Protein AF-A0AAX6I7N3-F1 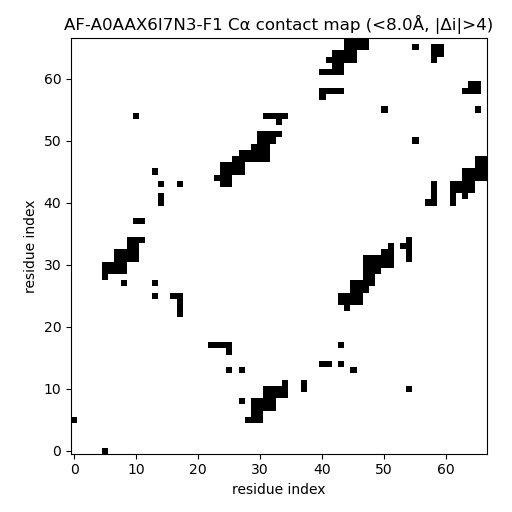(afdb_monomer)

Nearest PDB structures (foldseek):
  8ipb-assembly1_JA  TM=9.374E-01  e=1.915E-08  Triticum aestivum
  8b2l-assembly1_G3  TM=9.437E-01  e=6.059E-08  Nicotiana tabacum
  7r81-assembly1_S1  TM=9.632E-01  e=9.483E-08  Neurospora crassa
  7pwo-assembly1_Q2  TM=9.491E-01  e=3.000E-07  Giardia lamblia ATCC 50803
  6zu5-assembly1_LQ0  TM=9.439E-01  e=5.006E-07  Paranosema locustae

Solvent-accessible surface area (backbone atoms only — not comparable to full-atom values): 3954 Å² total; per-residue (Å²): 132,59,77,83,77,38,59,76,40,49,48,61,59,51,47,62,63,38,76,80,41,86,89,56,71,41,76,44,87,27,37,40,37,61,45,86,83,57,87,72,64,73,67,45,43,40,35,43,79,37,71,36,71,68,31,51,54,47,40,50,74,37,68,21,48,83,82

Radius of gyration: 11.25 Å; Cα contacts (8 Å, |Δi|>4): 113; chains: 1; bounding box: 32×22×26 Å

Secondary structure (DSSP, 8-state):
--STTS-EEEHHHHHHHHHTSTT--EEEEEEEE--TT-S---S-EEEEEEE-HHHHHHHHHTT-EE-

Organism: Iris pallida (NCBI:txid29817)

Sequence (67 aa):
MSRTDKPPHLAQEAHHLHEGEGGKIAVIVGTLIDDKRLYEVPAMKVVALRFTETARARILKAGGECT

InterPro domains:
  IPR000039 Large ribosomal subunit protein eL18 [PTHR10934] (1-66)
  IPR021131 Large ribosomal subunit protein uL15/eL18 [PF17135] (1-66)
  IPR036227 Large ribosomal subunit protein uL15/eL18 superfamily [SSF52080] (21-67)

Mean predicted aligned error: 6.0 Å

Structure (mmCIF, N/CA/C/O backbone):
data_AF-A0AAX6I7N3-F1
#
_entry.id   AF-A0AAX6I7N3-F1
#
loop_
_atom_site.group_PDB
_atom_site.id
_atom_site.type_symbol
_atom_site.label_atom_id
_atom_site.label_alt_id
_atom_site.label_comp_id
_atom_site.label_asym_id
_atom_site.label_entity_id
_atom_site.label_seq_id
_atom_site.pdbx_PDB_ins_code
_atom_site.Cartn_x
_atom_site.Cartn_y
_atom_site.Cartn_z
_atom_site.occupancy
_atom_site.B_iso_or_equiv
_atom_site.auth_seq_id
_atom_site.auth_comp_id
_atom_site.auth_asym_id
_atom_site.auth_atom_id
_atom_site.pdbx_PDB_model_num
ATOM 1 N N . MET A 1 1 ? 19.030 8.698 2.645 1.00 65.44 1 MET A N 1
ATOM 2 C CA . MET A 1 1 ? 18.749 7.339 2.134 1.00 65.44 1 MET A CA 1
ATOM 3 C C . MET A 1 1 ? 18.756 7.362 0.617 1.00 65.44 1 MET A C 1
ATOM 5 O O . MET A 1 1 ? 17.906 8.030 0.021 1.00 65.44 1 MET A O 1
ATOM 9 N N . SER A 1 2 ? 19.731 6.698 0.000 1.00 79.75 2 SER A N 1
ATOM 10 C CA . SER A 1 2 ? 19.824 6.582 -1.456 1.00 79.75 2 SER A CA 1
ATOM 11 C C . SER A 1 2 ? 18.710 5.676 -2.002 1.00 79.75 2 SER A C 1
ATOM 13 O O . SER A 1 2 ? 17.964 5.051 -1.245 1.00 79.75 2 SER A O 1
ATOM 15 N N . ARG A 1 3 ? 18.540 5.627 -3.328 1.00 72.62 3 ARG A N 1
ATOM 16 C CA . ARG A 1 3 ? 17.561 4.726 -3.964 1.00 72.62 3 ARG A CA 1
ATOM 17 C C . ARG A 1 3 ? 17.903 3.251 -3.723 1.00 72.62 3 ARG A C 1
ATOM 19 O O . ARG A 1 3 ? 16.994 2.438 -3.658 1.00 72.62 3 ARG A O 1
ATOM 26 N N . THR A 1 4 ? 19.186 2.938 -3.575 1.00 81.81 4 THR A N 1
ATOM 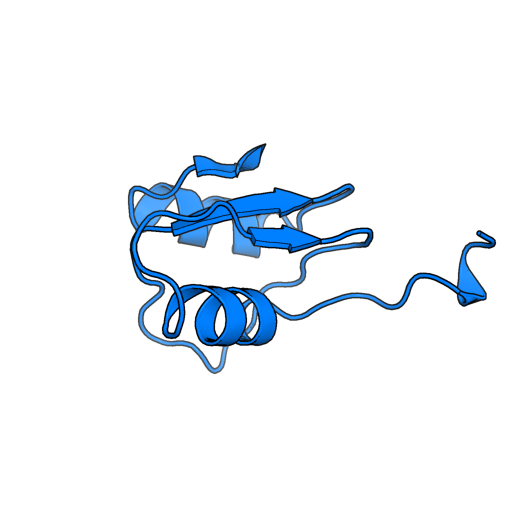27 C CA . THR A 1 4 ? 19.676 1.586 -3.295 1.00 81.81 4 THR A CA 1
ATOM 28 C C . THR A 1 4 ? 19.310 1.135 -1.879 1.00 81.81 4 THR A C 1
ATOM 30 O O . THR A 1 4 ? 18.998 -0.031 -1.679 1.00 81.81 4 THR A O 1
ATOM 33 N N . ASP A 1 5 ? 19.246 2.067 -0.923 1.00 82.50 5 ASP A N 1
ATOM 34 C CA . ASP A 1 5 ? 18.938 1.772 0.488 1.00 82.50 5 ASP A CA 1
ATOM 35 C C . ASP A 1 5 ? 17.433 1.583 0.768 1.00 82.50 5 ASP A C 1
ATOM 37 O O . ASP A 1 5 ? 17.042 1.358 1.910 1.00 82.50 5 ASP A O 1
ATOM 41 N N . LYS A 1 6 ? 16.571 1.736 -0.248 1.00 79.12 6 LYS A N 1
ATOM 42 C CA . LYS A 1 6 ? 15.105 1.646 -0.134 1.00 79.12 6 LYS A CA 1
ATOM 43 C C . LYS A 1 6 ? 14.583 0.533 -1.042 1.00 79.12 6 LYS A C 1
ATOM 45 O O . LYS A 1 6 ? 14.138 0.832 -2.158 1.00 79.12 6 LYS A O 1
ATOM 50 N N . PRO A 1 7 ? 14.671 -0.735 -0.609 1.00 82.06 7 PRO A N 1
ATOM 51 C CA . PRO A 1 7 ? 14.147 -1.839 -1.391 1.00 82.06 7 PRO A CA 1
ATOM 52 C C . PRO A 1 7 ? 12.627 -1.693 -1.585 1.00 82.06 7 PRO A C 1
ATOM 54 O O . PRO A 1 7 ? 11.945 -1.021 -0.806 1.00 82.06 7 PRO A O 1
ATOM 57 N N . PRO A 1 8 ? 12.069 -2.273 -2.657 1.00 82.69 8 PRO A N 1
ATOM 58 C CA . PRO A 1 8 ? 10.631 -2.441 -2.749 1.00 82.69 8 PRO A CA 1
ATOM 59 C C . PRO A 1 8 ? 10.146 -3.433 -1.687 1.00 82.69 8 PRO A C 1
ATOM 61 O O . PRO A 1 8 ? 10.796 -4.445 -1.434 1.00 82.69 8 PRO A O 1
ATOM 64 N N . HIS A 1 9 ? 8.984 -3.145 -1.119 1.00 83.94 9 HIS A N 1
ATOM 65 C CA . HIS A 1 9 ? 8.337 -3.926 -0.074 1.00 83.94 9 HIS A CA 1
ATOM 66 C C . HIS A 1 9 ? 7.096 -4.620 -0.620 1.00 83.94 9 HIS A C 1
ATOM 68 O O . HIS A 1 9 ? 6.399 -4.079 -1.486 1.00 83.94 9 HIS A O 1
ATOM 74 N N . LEU A 1 10 ? 6.809 -5.813 -0.109 1.00 81.31 10 LEU A N 1
ATOM 75 C CA . LEU A 1 10 ? 5.645 -6.602 -0.515 1.00 81.31 10 LEU A CA 1
ATOM 76 C C . LEU A 1 10 ? 4.452 -6.317 0.400 1.00 81.31 10 LEU A C 1
ATOM 78 O O . LEU A 1 10 ? 4.609 -6.097 1.600 1.00 81.31 10 LEU A O 1
ATOM 82 N N . ALA A 1 11 ? 3.237 -6.394 -0.147 1.00 75.75 11 ALA A N 1
ATOM 83 C CA . ALA A 1 11 ? 2.007 -6.257 0.637 1.00 75.75 11 ALA A CA 1
ATOM 84 C C . ALA A 1 11 ? 1.899 -7.282 1.792 1.00 75.75 11 ALA A C 1
ATOM 86 O O . ALA A 1 11 ? 1.302 -6.976 2.821 1.00 75.75 11 ALA A O 1
ATOM 87 N N . GLN A 1 12 ? 2.526 -8.461 1.670 1.00 77.31 12 GLN A N 1
ATOM 88 C CA . GLN A 1 12 ? 2.599 -9.455 2.750 1.00 77.31 12 GLN A CA 1
ATOM 89 C C . GLN A 1 12 ? 3.374 -8.945 3.979 1.00 77.31 12 GLN A C 1
ATOM 91 O O . GLN A 1 12 ? 3.006 -9.248 5.110 1.00 77.31 12 GLN A O 1
ATOM 96 N N . GLU A 1 13 ? 4.428 -8.148 3.790 1.00 73.44 13 GLU A N 1
ATOM 97 C CA . GLU A 1 13 ? 5.178 -7.574 4.917 1.00 73.44 13 GLU A CA 1
ATOM 98 C C . GLU A 1 13 ? 4.297 -6.606 5.709 1.00 73.44 13 GLU A C 1
ATOM 100 O O . GLU A 1 13 ? 4.315 -6.604 6.938 1.00 73.44 13 GLU A O 1
ATOM 105 N N . ALA A 1 14 ? 3.468 -5.836 5.001 1.00 71.50 14 ALA A N 1
ATOM 106 C CA . ALA A 1 14 ? 2.497 -4.944 5.614 1.00 71.50 14 ALA A CA 1
ATOM 107 C C . ALA A 1 14 ? 1.453 -5.735 6.432 1.00 71.50 14 ALA A C 1
ATOM 109 O O . ALA A 1 14 ? 1.091 -5.310 7.528 1.00 71.50 14 ALA A O 1
ATOM 110 N N . HIS A 1 15 ? 1.022 -6.903 5.938 1.00 73.12 15 HIS A N 1
ATOM 111 C CA . HIS A 1 15 ? 0.118 -7.814 6.648 1.00 73.12 15 HIS A CA 1
ATOM 112 C C . HIS A 1 15 ? 0.715 -8.337 7.956 1.00 73.12 15 HIS A C 1
ATOM 114 O O . HIS A 1 15 ? 0.100 -8.198 9.009 1.00 73.12 15 HIS A O 1
ATOM 120 N N . HIS A 1 16 ? 1.928 -8.894 7.910 1.00 72.25 16 HIS A N 1
ATOM 121 C CA . HIS A 1 16 ? 2.589 -9.421 9.108 1.00 72.25 16 HIS A CA 1
ATOM 122 C C . HIS A 1 16 ? 2.857 -8.337 10.152 1.00 72.25 16 HIS A C 1
ATOM 124 O O . HIS A 1 16 ? 2.765 -8.600 11.349 1.00 72.25 16 HIS A O 1
ATOM 130 N N . LEU A 1 17 ? 3.138 -7.108 9.711 1.00 68.50 17 LEU A N 1
ATOM 131 C CA . LEU A 1 17 ? 3.281 -5.972 10.616 1.00 68.50 17 LEU A CA 1
ATOM 132 C C . LEU A 1 17 ? 1.949 -5.601 11.293 1.00 68.50 17 LEU A C 1
ATOM 134 O O . LEU A 1 17 ? 1.948 -5.077 12.403 1.00 68.50 17 LEU A O 1
ATOM 138 N N . HIS A 1 18 ? 0.820 -5.872 10.635 1.00 69.56 18 HIS A N 1
ATOM 139 C CA . HIS A 1 18 ? -0.515 -5.549 11.131 1.00 69.56 18 HIS A CA 1
ATOM 140 C C . HIS A 1 18 ? -1.108 -6.636 12.042 1.0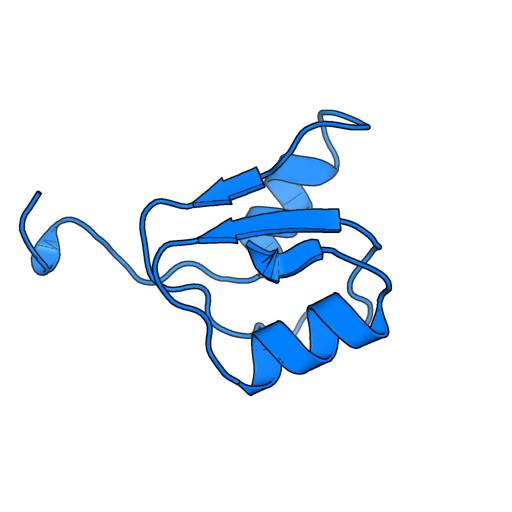0 69.56 18 HIS A C 1
ATOM 142 O O . HIS A 1 18 ? -1.782 -6.300 13.013 1.00 69.56 18 HIS A O 1
ATOM 148 N N . GLU A 1 19 ? -0.825 -7.921 11.789 1.00 63.72 19 GLU A N 1
ATOM 149 C CA . GLU A 1 19 ? -1.333 -9.052 12.591 1.00 63.72 19 GLU A CA 1
ATOM 150 C C . GLU A 1 19 ? -0.936 -8.990 14.075 1.00 63.72 19 GLU A C 1
ATOM 152 O O . GLU A 1 19 ? -1.681 -9.461 14.932 1.00 63.72 19 GLU A O 1
ATOM 157 N N . GLY A 1 20 ? 0.222 -8.408 14.397 1.00 57.69 20 GLY A N 1
ATOM 158 C CA . GLY A 1 20 ? 0.731 -8.353 15.770 1.00 57.69 20 GLY A CA 1
ATOM 159 C C . GLY A 1 20 ? 0.198 -7.194 16.617 1.00 57.69 20 GLY A C 1
ATOM 160 O O . GLY A 1 20 ? 0.289 -7.247 17.842 1.00 57.69 20 GLY A O 1
ATOM 161 N N . GLU A 1 21 ? -0.342 -6.138 16.001 1.00 57.88 21 GLU A N 1
ATOM 162 C CA . GLU A 1 21 ? -0.605 -4.862 16.680 1.00 57.88 21 GLU A CA 1
ATOM 163 C C . GLU A 1 21 ? -1.927 -4.241 16.205 1.00 57.88 21 GLU A C 1
ATOM 165 O O . GLU A 1 21 ? -1.960 -3.225 15.505 1.00 57.88 21 GLU A O 1
ATOM 170 N N . GLY A 1 22 ? -3.037 -4.878 16.591 1.00 54.50 22 GLY A N 1
ATOM 171 C CA . GLY A 1 22 ? -4.394 -4.469 16.228 1.00 54.50 22 GLY A CA 1
ATOM 172 C C . GLY A 1 22 ? -4.637 -2.967 16.414 1.00 54.50 22 GLY A C 1
ATOM 173 O O . GLY A 1 22 ? -4.628 -2.451 17.531 1.00 54.50 22 GLY A O 1
ATOM 174 N N . GLY A 1 23 ? -4.857 -2.271 15.295 1.00 62.53 23 GLY A N 1
ATOM 175 C CA . GLY A 1 23 ? -5.197 -0.846 15.248 1.00 62.53 23 GLY A CA 1
ATOM 176 C C . GLY A 1 23 ? -4.055 0.107 14.882 1.00 62.53 23 GLY A C 1
ATOM 177 O O . GLY A 1 23 ? -4.309 1.304 14.735 1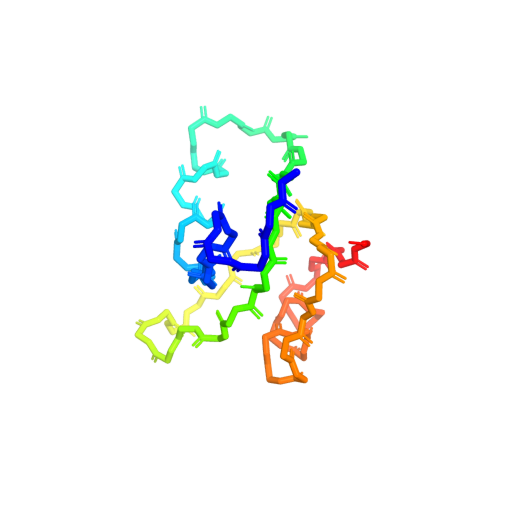.00 62.53 23 GLY A O 1
ATOM 178 N N . LYS A 1 24 ? -2.819 -0.374 14.695 1.00 72.06 24 LYS A N 1
ATOM 179 C CA . LYS A 1 24 ? -1.706 0.485 14.260 1.00 72.06 24 LYS A CA 1
ATOM 180 C C . LYS A 1 24 ? -1.620 0.626 12.741 1.00 72.06 24 LYS A C 1
ATOM 182 O O . LYS A 1 24 ? -2.025 -0.246 11.972 1.00 72.06 24 LYS A O 1
ATOM 187 N N . ILE A 1 25 ? -1.077 1.769 12.328 1.00 78.75 25 ILE A N 1
ATOM 188 C CA . ILE A 1 25 ? -0.828 2.121 10.930 1.00 78.75 25 ILE A CA 1
ATOM 189 C C . ILE A 1 25 ? 0.523 1.526 10.522 1.00 78.75 25 ILE A C 1
ATOM 191 O O . ILE A 1 25 ? 1.540 1.827 11.148 1.00 78.75 25 ILE A O 1
ATOM 195 N N . ALA A 1 26 ? 0.547 0.709 9.470 1.00 81.06 26 ALA A N 1
ATOM 196 C CA . ALA A 1 26 ? 1.789 0.176 8.921 1.00 81.06 26 ALA A CA 1
ATOM 197 C C . ALA A 1 26 ? 2.468 1.251 8.060 1.00 81.06 26 ALA A C 1
ATOM 199 O O . ALA A 1 26 ? 1.928 1.656 7.031 1.00 81.06 26 ALA A O 1
ATOM 200 N N . VAL A 1 27 ? 3.646 1.722 8.476 1.00 83.69 27 VAL A N 1
ATOM 201 C CA . VAL A 1 27 ? 4.410 2.747 7.746 1.00 83.69 27 VAL A CA 1
ATOM 202 C C . VAL A 1 27 ? 5.606 2.099 7.062 1.00 83.69 27 VAL A C 1
ATOM 204 O O . VAL A 1 27 ? 6.481 1.541 7.720 1.00 83.69 27 VAL A O 1
ATOM 207 N N . ILE A 1 28 ? 5.658 2.197 5.736 1.00 84.44 28 ILE A N 1
ATOM 208 C CA . ILE A 1 28 ? 6.695 1.593 4.902 1.00 84.44 28 ILE A CA 1
ATOM 209 C C . ILE A 1 28 ? 7.444 2.689 4.145 1.00 84.44 28 ILE A C 1
ATOM 211 O O . ILE A 1 28 ? 6.903 3.386 3.285 1.00 84.44 28 ILE A O 1
ATOM 215 N N . VAL A 1 29 ? 8.741 2.819 4.418 1.00 83.69 29 VAL A N 1
ATOM 216 C CA . VAL A 1 29 ? 9.605 3.810 3.761 1.00 83.69 29 VAL A CA 1
ATOM 217 C C . VAL A 1 29 ? 10.177 3.235 2.460 1.00 83.69 29 VAL A C 1
ATOM 219 O O . VAL A 1 29 ? 11.377 3.021 2.316 1.00 83.69 29 VAL A O 1
ATOM 222 N N . GLY A 1 30 ? 9.307 2.998 1.479 1.00 86.12 30 GLY A N 1
ATOM 223 C CA . GLY A 1 30 ? 9.697 2.429 0.189 1.00 86.12 30 GLY A CA 1
ATOM 224 C C . GLY A 1 30 ? 8.534 2.317 -0.794 1.00 86.12 30 GLY A C 1
ATOM 225 O O . GLY A 1 30 ? 7.533 3.023 -0.674 1.00 86.12 30 GLY A O 1
ATOM 226 N N . THR A 1 31 ? 8.694 1.463 -1.808 1.00 88.12 31 THR A N 1
ATOM 227 C CA . THR A 1 31 ? 7.638 1.199 -2.802 1.00 88.12 31 THR A CA 1
ATOM 228 C C . THR A 1 31 ? 6.862 -0.043 -2.399 1.00 88.12 31 THR A C 1
ATOM 230 O O . THR A 1 31 ? 7.471 -1.100 -2.285 1.00 88.12 31 THR A O 1
ATOM 233 N N . LEU A 1 32 ? 5.546 0.070 -2.231 1.00 87.12 32 LEU A N 1
ATOM 234 C CA . LEU A 1 32 ? 4.667 -1.056 -1.947 1.00 87.12 32 LEU A CA 1
ATOM 235 C C . LEU A 1 32 ? 4.219 -1.736 -3.246 1.00 87.12 32 LEU A C 1
ATOM 237 O O . LEU A 1 32 ? 3.515 -1.150 -4.083 1.00 87.12 32 LEU A O 1
ATOM 241 N N . ILE A 1 33 ? 4.629 -2.988 -3.401 1.00 87.44 33 ILE A N 1
ATOM 242 C CA . ILE A 1 33 ? 4.303 -3.838 -4.539 1.00 87.44 33 ILE A CA 1
ATOM 243 C C . ILE A 1 33 ? 3.215 -4.832 -4.141 1.00 87.44 33 ILE A C 1
ATOM 245 O O . ILE A 1 33 ? 3.191 -5.360 -3.028 1.00 87.44 33 ILE A O 1
ATOM 249 N N . ASP A 1 34 ? 2.308 -5.074 -5.082 1.00 82.00 34 ASP A N 1
ATOM 250 C CA . ASP A 1 34 ? 1.274 -6.087 -4.950 1.00 82.00 34 ASP A CA 1
ATOM 251 C C . ASP A 1 34 ? 1.872 -7.490 -4.819 1.00 82.00 34 ASP A C 1
ATOM 253 O O . ASP A 1 34 ? 2.681 -7.910 -5.650 1.00 82.00 34 ASP A O 1
ATOM 257 N N . ASP A 1 35 ? 1.418 -8.232 -3.812 1.00 80.50 35 ASP A N 1
ATOM 258 C CA . ASP A 1 35 ? 1.733 -9.647 -3.685 1.00 80.50 35 ASP A CA 1
ATOM 259 C C . ASP A 1 35 ? 0.550 -10.484 -4.175 1.00 80.50 35 ASP A C 1
ATOM 261 O O . ASP A 1 35 ? -0.517 -10.506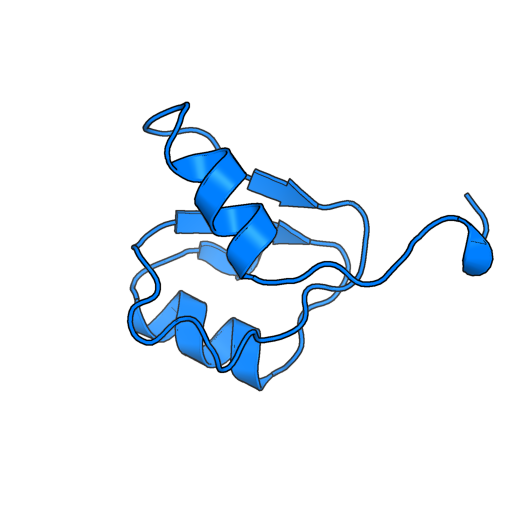 -3.564 1.00 80.50 35 ASP A O 1
ATOM 265 N N . LYS A 1 36 ? 0.738 -11.185 -5.296 1.00 77.00 36 LYS A N 1
ATOM 266 C CA . LYS A 1 36 ? -0.284 -12.061 -5.892 1.00 77.00 36 LYS A CA 1
ATOM 267 C C . LYS A 1 36 ? -0.533 -13.336 -5.086 1.00 77.00 36 LYS A C 1
ATOM 269 O O . LYS A 1 36 ? -1.462 -14.067 -5.416 1.00 77.00 36 LYS A O 1
ATOM 274 N N . ARG A 1 37 ? 0.310 -13.635 -4.095 1.00 79.50 37 ARG A N 1
ATOM 275 C CA . ARG A 1 37 ? 0.174 -14.809 -3.223 1.00 79.50 37 ARG A CA 1
ATOM 276 C C . ARG A 1 37 ? -0.817 -14.561 -2.087 1.00 79.50 37 ARG A C 1
ATOM 278 O O . ARG A 1 37 ? -1.359 -15.526 -1.556 1.00 79.50 37 ARG A O 1
ATOM 285 N N . LEU A 1 38 ? -1.083 -13.296 -1.750 1.00 74.69 38 LEU A N 1
ATOM 286 C CA . LEU A 1 38 ? -2.154 -12.923 -0.832 1.0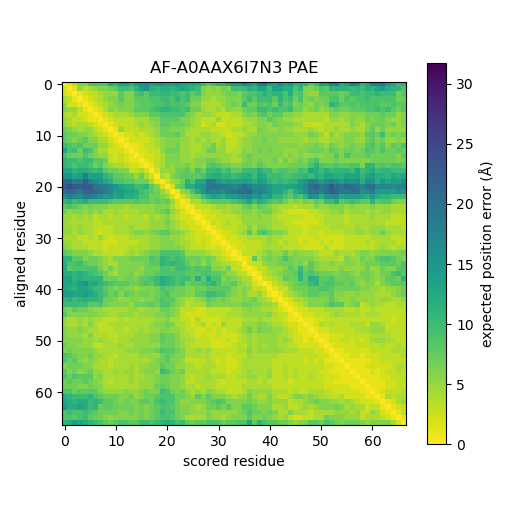0 74.69 38 LEU A CA 1
ATOM 287 C C . LEU A 1 38 ? -3.492 -12.927 -1.582 1.00 74.69 38 LEU A C 1
ATOM 289 O O . LEU A 1 38 ? -3.775 -12.037 -2.385 1.00 74.69 38 LEU A O 1
ATOM 293 N N . TYR A 1 39 ? -4.311 -13.945 -1.322 1.00 71.56 39 TYR A N 1
ATOM 294 C CA . TYR A 1 39 ? -5.650 -14.063 -1.907 1.00 71.56 39 TYR A CA 1
ATOM 295 C C . TYR A 1 39 ? -6.648 -13.094 -1.269 1.00 71.56 39 TYR A C 1
ATOM 297 O O . TYR A 1 39 ? -7.472 -12.504 -1.968 1.00 71.56 39 TYR A O 1
ATOM 305 N N . GLU A 1 40 ? -6.534 -12.895 0.042 1.00 69.75 40 GLU A N 1
ATOM 306 C CA . GLU A 1 40 ? -7.350 -11.967 0.814 1.00 69.75 40 GLU A CA 1
ATOM 307 C C . GLU A 1 40 ? -6.435 -10.936 1.467 1.00 69.75 40 GLU A C 1
ATOM 309 O O . GLU A 1 40 ? -5.466 -11.277 2.145 1.00 69.75 40 GLU A O 1
ATOM 314 N N . VAL A 1 41 ? -6.721 -9.660 1.214 1.00 73.44 41 VAL A N 1
ATOM 315 C CA . VAL A 1 41 ? -6.048 -8.546 1.879 1.00 73.44 41 VAL A CA 1
ATOM 316 C C . VAL A 1 41 ? -6.990 -8.081 2.991 1.00 73.44 41 VAL A C 1
ATOM 318 O O . VAL A 1 41 ? -8.126 -7.723 2.675 1.00 73.44 41 VAL A O 1
ATOM 321 N N . PRO A 1 42 ? -6.582 -8.108 4.270 1.00 74.38 42 PRO A N 1
ATOM 322 C CA . PRO A 1 42 ? -7.406 -7.609 5.360 1.00 74.38 42 PRO A CA 1
ATOM 323 C C . PRO A 1 42 ? -7.521 -6.083 5.304 1.00 74.38 42 PRO A C 1
ATOM 325 O O . PRO A 1 42 ? -6.675 -5.392 4.730 1.00 74.38 42 PRO A O 1
ATOM 328 N N . ALA A 1 43 ? -8.569 -5.547 5.930 1.00 76.75 43 ALA A N 1
ATOM 329 C CA . ALA A 1 43 ? -8.743 -4.109 6.086 1.00 76.75 43 ALA A CA 1
ATOM 330 C C . ALA A 1 43 ? -7.625 -3.549 6.978 1.00 76.75 43 ALA A C 1
ATOM 332 O O . ALA A 1 43 ? -7.622 -3.752 8.189 1.00 76.75 43 ALA A O 1
ATOM 333 N N . MET A 1 44 ? -6.667 -2.850 6.373 1.00 79.00 44 MET A N 1
ATOM 334 C CA . MET A 1 44 ? -5.503 -2.308 7.068 1.00 79.00 44 MET A CA 1
ATOM 335 C C . MET A 1 44 ? -5.196 -0.882 6.607 1.00 79.00 44 MET A C 1
ATOM 337 O O . MET A 1 44 ? -5.527 -0.484 5.487 1.00 79.00 44 MET A O 1
ATOM 341 N N . LYS A 1 45 ? -4.551 -0.102 7.478 1.00 82.69 45 LYS A N 1
ATOM 342 C CA . LYS A 1 45 ? -4.080 1.252 7.164 1.00 82.69 45 LYS A CA 1
ATOM 343 C C . LYS A 1 45 ? -2.597 1.203 6.831 1.00 82.69 45 LYS A C 1
ATOM 345 O O . LYS A 1 45 ? -1.795 0.847 7.697 1.00 82.69 45 LYS A O 1
ATOM 350 N N . VAL A 1 46 ? -2.242 1.546 5.595 1.00 84.00 46 VAL A N 1
ATOM 351 C CA . VAL A 1 46 ? -0.861 1.496 5.099 1.00 84.00 46 VAL A CA 1
ATOM 352 C C . VAL A 1 46 ? -0.442 2.863 4.593 1.00 84.00 46 VAL A C 1
ATOM 354 O O . VAL A 1 46 ? -1.122 3.456 3.757 1.00 84.00 46 VAL A O 1
ATOM 357 N N . VAL A 1 47 ? 0.718 3.317 5.060 1.00 87.31 47 VAL A N 1
ATOM 358 C CA . VAL A 1 47 ? 1.373 4.534 4.583 1.00 87.31 47 VAL A CA 1
ATOM 359 C C . VAL A 1 47 ? 2.650 4.149 3.856 1.00 87.31 47 VAL A C 1
ATOM 361 O O . VAL A 1 47 ? 3.509 3.487 4.442 1.00 87.31 47 VAL A O 1
ATOM 364 N N . ALA A 1 48 ? 2.796 4.546 2.593 1.00 86.50 48 ALA A N 1
ATOM 365 C CA . ALA A 1 48 ? 4.005 4.258 1.821 1.00 86.50 48 ALA A CA 1
ATOM 366 C C . ALA A 1 48 ? 4.384 5.398 0.873 1.00 86.50 48 ALA A C 1
ATOM 368 O O . ALA A 1 48 ? 3.544 6.164 0.415 1.00 86.50 48 ALA A O 1
ATOM 369 N N . LEU A 1 49 ? 5.672 5.489 0.519 1.00 88.69 49 LEU A N 1
ATOM 370 C CA . LEU A 1 49 ? 6.147 6.540 -0.392 1.00 88.69 49 LEU A CA 1
ATOM 371 C C . LEU A 1 49 ? 5.593 6.379 -1.812 1.00 88.69 49 LEU A C 1
ATOM 373 O O . LEU A 1 49 ? 5.389 7.367 -2.517 1.00 88.69 49 LEU A O 1
ATOM 377 N N . ARG A 1 50 ? 5.438 5.133 -2.272 1.00 86.56 50 ARG A N 1
ATOM 378 C CA . ARG A 1 50 ? 4.896 4.800 -3.595 1.00 86.56 50 ARG A CA 1
ATOM 379 C C . ARG A 1 50 ? 4.079 3.526 -3.513 1.00 86.56 50 ARG A C 1
ATOM 381 O O . ARG A 1 50 ? 4.510 2.566 -2.885 1.00 86.56 50 ARG A O 1
ATOM 388 N N . PHE A 1 51 ? 2.969 3.494 -4.237 1.00 87.31 51 PHE A N 1
ATOM 389 C CA . PHE A 1 51 ? 2.131 2.312 -4.391 1.00 87.31 51 PHE A CA 1
ATOM 390 C C . PHE A 1 51 ? 2.084 1.901 -5.858 1.00 87.31 51 PHE A C 1
ATOM 392 O O . PHE A 1 51 ? 2.018 2.748 -6.749 1.00 87.31 51 PHE A O 1
ATOM 399 N N . THR A 1 52 ? 2.082 0.596 -6.109 1.00 89.00 52 THR A N 1
ATOM 400 C CA . THR A 1 52 ? 1.646 0.066 -7.407 1.00 89.00 52 THR A CA 1
ATOM 401 C C . THR A 1 52 ? 0.126 0.190 -7.537 1.00 89.00 52 THR A C 1
ATOM 403 O O . THR A 1 52 ? -0.601 0.077 -6.547 1.00 89.00 52 THR A O 1
ATOM 406 N N . GLU A 1 53 ? -0.375 0.424 -8.753 1.00 87.19 53 GLU A N 1
ATOM 407 C CA . GLU A 1 53 ? -1.815 0.601 -9.002 1.00 87.19 53 GLU A CA 1
ATOM 408 C C . GLU A 1 53 ? -2.631 -0.615 -8.550 1.00 87.19 53 GLU A C 1
ATOM 410 O O . GLU A 1 53 ? -3.692 -0.474 -7.941 1.00 87.19 53 GLU A O 1
ATOM 415 N N . THR A 1 54 ? -2.093 -1.815 -8.777 1.00 87.81 54 THR A N 1
ATOM 416 C CA . THR A 1 54 ? -2.710 -3.080 -8.374 1.00 87.81 54 THR A CA 1
ATOM 417 C C . THR A 1 54 ? -2.786 -3.228 -6.857 1.00 87.81 54 THR A C 1
ATOM 419 O O . THR A 1 54 ? -3.839 -3.605 -6.344 1.00 87.81 54 THR A O 1
ATOM 422 N N . ALA A 1 55 ? -1.722 -2.868 -6.128 1.00 84.50 55 ALA A N 1
ATOM 423 C CA . ALA A 1 55 ? -1.723 -2.908 -4.665 1.00 84.50 55 ALA A CA 1
ATOM 424 C C . ALA A 1 55 ? -2.741 -1.919 -4.090 1.00 84.50 55 ALA A C 1
ATOM 426 O O . ALA A 1 55 ? -3.532 -2.273 -3.217 1.00 84.50 55 ALA A O 1
ATOM 427 N N . ARG A 1 56 ? -2.779 -0.694 -4.628 1.00 84.38 56 ARG A N 1
ATOM 428 C CA . ARG A 1 56 ? -3.735 0.332 -4.200 1.00 84.38 56 ARG A CA 1
ATOM 429 C C . ARG A 1 56 ? -5.179 -0.120 -4.418 1.00 84.38 56 ARG A C 1
ATOM 431 O O . ARG A 1 56 ? -6.000 0.017 -3.516 1.00 84.38 56 ARG A O 1
ATOM 438 N N . ALA A 1 57 ? -5.482 -0.698 -5.581 1.00 86.38 57 ALA A N 1
ATOM 439 C CA . ALA A 1 57 ? -6.816 -1.209 -5.886 1.00 86.38 57 ALA A CA 1
ATOM 440 C C . ALA A 1 57 ? -7.245 -2.331 -4.926 1.00 86.38 57 ALA A C 1
ATOM 442 O O . ALA A 1 57 ? -8.397 -2.353 -4.494 1.00 86.38 57 ALA A O 1
ATOM 443 N N . ARG A 1 58 ? -6.331 -3.238 -4.555 1.00 84.44 58 ARG A N 1
ATOM 444 C CA . ARG A 1 58 ? -6.628 -4.310 -3.591 1.00 84.44 58 ARG A CA 1
ATOM 445 C C . ARG A 1 58 ? -6.856 -3.790 -2.177 1.00 84.44 58 ARG A C 1
ATOM 447 O O . ARG A 1 58 ? -7.834 -4.192 -1.557 1.00 84.44 58 ARG A O 1
ATOM 454 N N . ILE A 1 59 ? -6.011 -2.876 -1.699 1.00 83.12 59 ILE A N 1
ATOM 455 C CA . ILE A 1 59 ? -6.138 -2.285 -0.356 1.00 83.12 59 ILE A CA 1
ATOM 456 C C . ILE A 1 59 ? -7.458 -1.514 -0.230 1.00 83.12 59 ILE A C 1
ATOM 458 O O . ILE A 1 59 ? -8.193 -1.707 0.734 1.00 83.12 59 ILE A O 1
ATOM 462 N N . LEU A 1 60 ? -7.813 -0.706 -1.235 1.00 84.88 60 LEU A N 1
ATOM 463 C CA . LEU A 1 60 ? -9.084 0.025 -1.248 1.00 84.88 60 LEU A CA 1
ATOM 464 C C . LEU A 1 60 ? -10.293 -0.917 -1.325 1.00 84.88 60 LEU A C 1
ATOM 466 O O . LEU A 1 60 ? -11.291 -0.692 -0.645 1.00 84.88 60 LEU A O 1
ATOM 470 N N . LYS A 1 61 ? -10.206 -1.998 -2.115 1.00 84.81 61 LYS A N 1
ATOM 471 C CA . LYS A 1 61 ? -11.269 -3.014 -2.199 1.00 84.81 61 LYS A CA 1
ATOM 472 C C . LYS A 1 61 ? -11.476 -3.749 -0.870 1.00 84.81 61 LYS A C 1
ATOM 474 O O . LYS A 1 61 ? -12.604 -4.115 -0.560 1.00 84.81 61 LYS A O 1
ATOM 479 N N . ALA A 1 62 ? -10.412 -3.933 -0.093 1.00 82.38 62 ALA A N 1
ATOM 480 C CA . ALA A 1 62 ? -10.463 -4.496 1.253 1.00 82.38 62 ALA A CA 1
ATOM 481 C C . ALA A 1 62 ? -11.020 -3.523 2.314 1.00 82.38 62 ALA A C 1
ATOM 483 O O . ALA A 1 62 ? -11.140 -3.900 3.475 1.00 82.38 62 ALA A O 1
ATOM 484 N N . GLY A 1 63 ? -11.348 -2.276 1.950 1.00 79.12 63 GLY A N 1
ATOM 485 C CA . GLY A 1 63 ? -11.771 -1.244 2.904 1.00 79.12 63 GLY A CA 1
ATOM 486 C C . GLY A 1 63 ? -10.616 -0.657 3.721 1.00 79.12 63 GLY A C 1
ATOM 487 O O . GLY A 1 63 ? -10.847 -0.040 4.759 1.00 79.12 63 GLY A O 1
ATOM 488 N N . GLY A 1 64 ? -9.376 -0.867 3.273 1.00 81.12 64 GLY A N 1
ATOM 489 C CA . GLY A 1 64 ? -8.177 -0.280 3.854 1.00 81.12 64 GLY A CA 1
ATOM 490 C C . GLY A 1 64 ? -7.935 1.157 3.393 1.00 81.12 64 GLY A C 1
ATOM 491 O O . GLY A 1 64 ? -8.507 1.637 2.413 1.00 81.12 64 GLY A O 1
ATOM 492 N N . GLU A 1 65 ? -7.039 1.840 4.096 1.00 80.75 65 GLU A N 1
ATOM 493 C CA . GLU A 1 65 ? -6.651 3.222 3.811 1.00 80.75 65 GLU A CA 1
ATOM 494 C C . GLU A 1 65 ? -5.215 3.242 3.278 1.00 80.75 65 GLU A C 1
ATOM 496 O O . GLU A 1 65 ? -4.314 2.677 3.901 1.00 80.75 65 GLU A O 1
ATOM 501 N N . CYS A 1 66 ? -5.009 3.868 2.118 1.00 81.62 66 CYS A N 1
ATOM 502 C CA . CYS A 1 66 ? -3.690 4.087 1.527 1.00 81.62 66 CYS A CA 1
ATOM 503 C C . CYS A 1 66 ? -3.333 5.577 1.611 1.00 81.62 66 CYS A C 1
ATOM 505 O O . CYS A 1 66 ? -4.002 6.395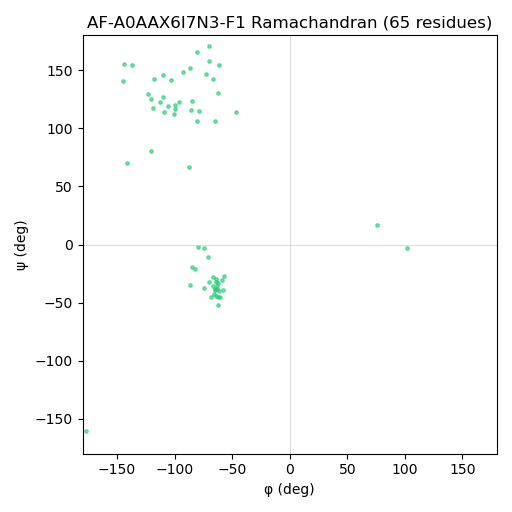 0.968 1.00 81.62 66 CYS A O 1
ATOM 507 N N . THR A 1 67 ? -2.303 5.922 2.388 1.00 76.31 67 THR A N 1
ATOM 508 C CA . THR A 1 67 ? -1.813 7.307 2.546 1.00 76.31 67 THR A CA 1
ATOM 509 C C . THR A 1 67 ? -0.357 7.463 2.127 1.00 76.31 67 THR A C 1
ATOM 511 O O . THR A 1 67 ? 0.414 6.480 2.214 1.00 76.31 67 THR A O 1
#

Foldseek 3Di:
DDLVVADEDELVVQVVVCVVPPPDAAEHEHEYEYDPVPPARAAHHYEYPHYDPVRVVRNVVNVHHYD

pLDDT: mean 78.82, std 7.92, range [54.5, 89.0]

=== Feature glossary ===
Annotated list of the representations used here:

Nearest PDB structures. The Foldseek neighbor list gives the closest experimentally determined structures in the PDB, ranked by structural alignment. TM-score near 1 means near-identical fold; near 0.3 means only rough topology match. This is how one finds what a novel AlphaFold prediction most resembles in the solved-structure universe.

Foldseek 3Di. Foldseek's 3Di representation compresses backbone geometry into a per-residue letter drawn from a learned twenty-state alphabet. It captures the tertiary interaction pattern around each residue — which residues are packed against it in space, regardless of where they are in sequence.

Radius of gyration, Cα contacts, bounding box. Radius of gyration (Rg) is the root-mean-square distance of Cα atoms from their centroid — a single number for overall size and compactness. A globular domain of N residues has Rg ≈ 2.2·N^0.38 Å; an extended or disordered chain has a much larger Rg. The Cα contact count is the number of residue pairs whose Cα atoms are within 8 Å and are more than four positions apart in sequence — a standard proxy for tertiary packing density. The bounding box is the smallest axis-aligned box enclosing all Cα atoms.

InterPro / GO / CATH / organism. The annotation block draws on four external resources. InterPro: which protein families and domains the sequence belongs to. GO: standardized terms for what the protein does, what process it participates in, and where in the cell it acts. CATH: which structural fold it has in the CATH hierarchy. Organism: the species of origin.

mmCIF coordinates. The mmCIF block holds the 3D Cartesian coordinates of each backbone atom (N, Cα, C, O) in ångströms. mmCIF is the PDB's canonical archive format — a tagged-loop text representation of the atomic model.

pLDDT. pLDDT is the predicted lDDT-Cα score: AlphaFold's confidence that the local environment of each residue (all inter-atomic distances within 15 Å) is correctly placed. It is a per-residue number between 0 and 100, with higher meaning more reliable.

Backbone torsions (φ/ψ). φ (phi) and ψ (psi) are the two rotatable backbone dihedrals per residue: 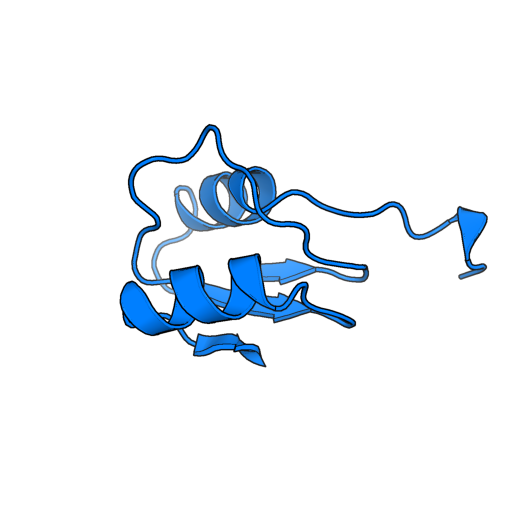φ is the C(i-1)–N–Cα–C torsion, ψ is the N–Cα–C–N(i+1) torsion, both in degrees on (−180°, 180°]. α-helical residues cluster near (−60°, −45°); β-strand residues near (−120°, +130°). A Ramachandran plot is simply a scatter of (φ, ψ) for every residue.

B-factor. For experimental (PDB) structures, the B-factor (temperature factor) quantifies the positional spread of each atom in the crystal — a combination of thermal vibration and static disorder — in units of Å². High B-factors mark flexible loops or poorly resolved regions; low B-factors mark the rigid, well-ordered core.

Secondary structure (3-state, P-SEA). SS3 is a coarse helix/strand/coil call (letters a/b/c) made by the P-SEA algorithm from inter-Cα distances and dihedrals. It is less detailed than DSSP but needs only Cα positions.

Predicted aligned error. Predicted aligned error is AlphaFold's pairwise confidence. Unlike pLDDT (per-residue), PAE is per-residue-pair and captures whether two parts of the structure are correctly placed relative to each other. Units are ångströms of expected positional error.

Solvent-accessible surface area. Solvent-accessible surface area (SASA) is the area in Å² traced out by the centre of a 1.4 Å probe sphere (a water molecule) rolled over the protein's van der Waals surface (Shrake–Rupley / Lee–Richards construction). Buried residues have near-zero SASA; fully exposed residues can exceed 200 Å². The total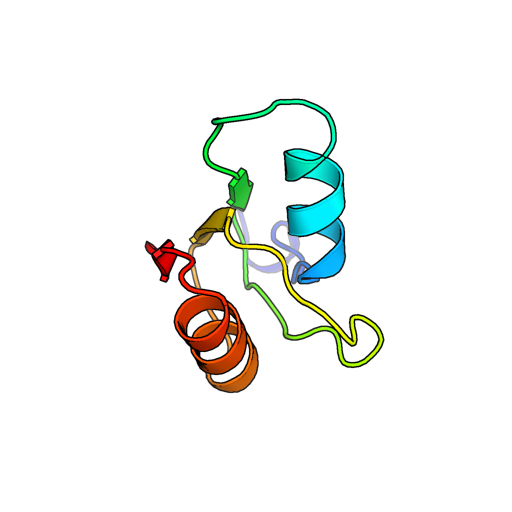 SASA scales roughly with the number of surface residues.

Secondary structure (8-state, DSSP). The SS8 string is DSSP's per-residue secondary-structure call. α-helix (H) means an i→i+4 H-bond ladder; β-strand (E) means the residue participates in a β-sheet; 3₁₀ (G) and π (I) are tighter and wider helices; T/S are turns/bends; '-' is loop.

Rendered structure images. Structure images are PyMOL renders from six orthogonal camera directions. Cartoon representation draws helices as coils and strands as arrows; sticks shows the backbone as bonds; surface shows the solvent-excluded envelope. Rainbow coloring maps sequence position to hue (blue→red, N→C); chain coloring assigns a distinct color per polypeptide.

Sequence. The amino-acid sequence is the protein's primary structure: the linear order of residues from the N-terminus to the C-terminus, written in one-letter code. Everything else here — the 3D coordinates, the secondary structure, the domain annotations — is ultimately a consequence of this string.

Contact-map, Ramachandran, and PAE plots. Three diagnostic plots accompany the record. The Cα contact map visualizes the tertiary structure as a 2D adjacency matrix (8 Å cutoff, sequence-local contacts suppressed). The Ramachandran plot shows the distribution of backbone (φ, ψ) torsions, with points in the α and β basins reflecting secondary structure content. The PAE plot shows AlphaFold's inter-residue confidence as a color matrix.